Protein AF-A0A455UE54-F1 (afdb_monomer)

Structure (mmCIF, N/CA/C/O backbone):
data_AF-A0A455UE54-F1
#
_entry.id   AF-A0A455UE54-F1
#
loop_
_atom_site.group_PDB
_atom_site.id
_atom_site.type_symbol
_atom_site.label_atom_id
_atom_site.label_alt_id
_atom_site.label_comp_id
_atom_site.label_asym_id
_atom_site.label_entity_id
_atom_site.label_seq_id
_atom_site.pdbx_PDB_ins_code
_atom_site.Cartn_x
_atom_site.Cartn_y
_atom_site.Cartn_z
_atom_site.occupancy
_atom_site.B_iso_or_equiv
_atom_site.auth_seq_id
_atom_site.auth_comp_id
_atom_site.auth_asym_id
_atom_site.auth_atom_id
_atom_site.pdbx_PDB_model_num
ATOM 1 N N . MET A 1 1 ? -17.875 6.372 -2.961 1.00 77.81 1 MET A N 1
ATOM 2 C CA . MET A 1 1 ? -17.002 5.677 -1.996 1.00 77.81 1 MET A CA 1
ATOM 3 C C . MET A 1 1 ? -15.578 6.180 -2.183 1.00 77.81 1 MET A C 1
ATOM 5 O O . MET A 1 1 ? -15.142 6.264 -3.325 1.00 77.81 1 MET A O 1
ATOM 9 N N . SER A 1 2 ? -14.880 6.523 -1.099 1.00 94.06 2 SER A N 1
ATOM 10 C CA . SER A 1 2 ? -13.448 6.852 -1.122 1.00 94.06 2 SER A CA 1
ATOM 11 C C . SER A 1 2 ? -12.656 5.640 -0.616 1.00 94.06 2 SER A C 1
ATOM 13 O O . SER A 1 2 ? -12.847 5.277 0.544 1.00 94.06 2 SER A O 1
ATOM 15 N N . PRO A 1 3 ? -11.785 5.009 -1.431 1.00 95.31 3 PRO A N 1
ATOM 16 C CA . PRO A 1 3 ? -10.942 3.904 -0.972 1.00 95.31 3 PRO A CA 1
ATOM 17 C C . PRO A 1 3 ? -10.098 4.255 0.258 1.00 95.31 3 PRO A C 1
ATOM 19 O O . PRO A 1 3 ? -9.929 3.403 1.123 1.00 95.31 3 PRO A O 1
ATOM 22 N N . LEU A 1 4 ? -9.623 5.503 0.364 1.00 96.19 4 LEU A N 1
ATOM 23 C CA . LEU A 1 4 ? -8.853 5.979 1.514 1.00 96.19 4 LEU A CA 1
ATOM 24 C C . LEU A 1 4 ? -9.682 5.951 2.801 1.00 96.19 4 LEU A C 1
ATOM 26 O O . LEU A 1 4 ? -9.254 5.399 3.808 1.00 96.19 4 LEU A O 1
ATOM 30 N N . GLU A 1 5 ? -10.900 6.493 2.759 1.00 96.56 5 GLU A N 1
ATOM 31 C CA . GLU A 1 5 ? -11.794 6.486 3.923 1.00 96.56 5 GLU A CA 1
ATOM 32 C C . GLU A 1 5 ? -12.159 5.055 4.321 1.00 96.56 5 GLU A C 1
ATOM 34 O O . GLU A 1 5 ? -12.148 4.709 5.499 1.00 96.56 5 GLU A O 1
ATOM 39 N N . THR A 1 6 ? -12.425 4.187 3.342 1.00 97.81 6 THR A N 1
ATOM 40 C CA . THR A 1 6 ? -12.682 2.768 3.598 1.00 97.81 6 THR A CA 1
ATOM 41 C C . THR A 1 6 ? -11.475 2.082 4.238 1.00 97.81 6 THR A C 1
ATOM 43 O O . THR A 1 6 ? -11.650 1.340 5.203 1.00 97.81 6 THR A O 1
ATOM 46 N N . PHE A 1 7 ? -10.259 2.341 3.750 1.00 97.62 7 PHE A N 1
ATOM 47 C CA . PHE A 1 7 ? -9.028 1.830 4.349 1.00 97.62 7 PHE A CA 1
ATOM 48 C C . PHE A 1 7 ? -8.893 2.280 5.804 1.00 97.62 7 PHE A C 1
ATOM 50 O O . PHE A 1 7 ? -8.813 1.433 6.694 1.00 97.62 7 PHE A O 1
ATOM 57 N N . ARG A 1 8 ? -8.978 3.588 6.067 1.00 97.31 8 ARG A N 1
ATOM 58 C CA . ARG A 1 8 ? -8.869 4.140 7.423 1.00 97.31 8 ARG A CA 1
ATOM 59 C C . ARG A 1 8 ? -9.911 3.546 8.358 1.00 97.31 8 ARG A C 1
ATOM 61 O O . ARG A 1 8 ? -9.560 3.059 9.426 1.00 97.31 8 ARG A O 1
ATOM 68 N N . LYS A 1 9 ? -11.177 3.456 7.934 1.00 97.81 9 LYS A N 1
ATOM 69 C CA . LYS A 1 9 ? -12.241 2.831 8.741 1.00 97.81 9 LYS A CA 1
ATOM 70 C C . LYS A 1 9 ? -11.916 1.396 9.140 1.00 97.81 9 LYS A C 1
ATOM 72 O O . LYS A 1 9 ? -12.196 1.014 10.272 1.00 97.81 9 LYS A O 1
ATOM 77 N N . LEU A 1 10 ? -11.326 0.603 8.252 1.00 97.81 10 LEU A N 1
ATOM 78 C CA . LEU A 1 10 ? -10.983 -0.787 8.548 1.00 97.81 10 LEU A CA 1
ATOM 79 C C . LEU A 1 10 ? -9.726 -0.908 9.415 1.00 97.81 10 LEU A C 1
ATOM 81 O O . LEU A 1 10 ? -9.760 -1.587 10.440 1.00 97.81 10 LEU A O 1
ATOM 85 N N . TRP A 1 11 ? -8.633 -0.248 9.030 1.00 97.56 11 TRP A N 1
ATOM 86 C CA . TRP A 1 11 ? -7.343 -0.394 9.704 1.00 97.56 11 TRP A CA 1
ATOM 87 C C . TRP A 1 11 ? -7.268 0.386 11.015 1.00 97.56 11 TRP A C 1
ATOM 89 O O . TRP A 1 11 ? -6.767 -0.147 11.997 1.00 97.56 11 TRP A O 1
ATOM 99 N N . PHE A 1 12 ? -7.815 1.599 11.091 1.00 97.50 12 PHE A N 1
ATOM 100 C CA . PHE A 1 12 ? -7.725 2.400 12.315 1.00 97.50 12 PHE A CA 1
ATOM 101 C C . PHE A 1 12 ? -8.650 1.840 13.404 1.00 97.50 12 PHE A C 1
ATOM 103 O O . PHE A 1 12 ? -8.292 1.847 14.579 1.00 97.50 12 PHE A O 1
ATOM 110 N N . THR A 1 13 ? -9.793 1.247 13.025 1.00 98.00 13 THR A N 1
ATOM 111 C CA . THR A 1 13 ? -10.619 0.466 13.966 1.00 98.00 13 THR A CA 1
ATOM 112 C C . THR A 1 13 ? -9.851 -0.743 14.513 1.00 98.00 13 THR A C 1
ATOM 114 O O . THR A 1 13 ? -9.979 -1.054 15.695 1.00 98.00 13 THR A O 1
ATOM 117 N N . ALA A 1 14 ? -9.024 -1.406 13.695 1.00 96.94 14 ALA A N 1
ATOM 118 C CA . ALA A 1 14 ? -8.152 -2.479 14.173 1.00 96.94 14 ALA A CA 1
ATOM 119 C C . ALA A 1 14 ? -7.056 -1.947 15.114 1.00 96.94 14 ALA A C 1
ATOM 121 O O . ALA A 1 14 ? -6.824 -2.537 16.167 1.00 96.94 14 ALA A O 1
ATOM 122 N N . SER A 1 15 ? -6.451 -0.793 14.809 1.00 97.25 15 SER A N 1
ATOM 123 C CA . SER A 1 15 ? -5.519 -0.116 15.722 1.00 97.25 15 SER A CA 1
ATOM 124 C C . SER A 1 15 ? -6.174 0.213 17.067 1.00 97.25 15 SER A C 1
ATOM 126 O O . SER A 1 15 ? -5.557 0.009 18.112 1.00 97.25 15 SER A O 1
ATOM 128 N N . LEU A 1 16 ? -7.429 0.680 17.063 1.00 97.75 16 LEU A N 1
ATOM 129 C CA . LEU A 1 16 ? -8.203 0.938 18.281 1.00 97.75 16 LEU A CA 1
ATOM 130 C C . LEU A 1 16 ? -8.466 -0.340 19.080 1.00 97.75 16 LEU A C 1
ATOM 132 O O . LEU A 1 16 ? -8.300 -0.337 20.300 1.00 97.75 16 LEU A O 1
ATOM 136 N N . GLU A 1 17 ? -8.862 -1.425 18.415 1.00 96.75 17 GLU A N 1
ATOM 137 C CA . GLU A 1 17 ? -9.063 -2.723 19.063 1.00 96.75 17 GLU A CA 1
ATOM 138 C C . GLU A 1 17 ? -7.780 -3.173 19.769 1.00 96.75 17 GLU A C 1
ATOM 140 O O . GLU A 1 17 ? -7.803 -3.420 20.980 1.00 96.75 17 GLU A O 1
ATOM 145 N N . GLN A 1 18 ? -6.649 -3.126 19.066 1.00 95.94 18 GLN A N 1
ATOM 146 C CA . GLN A 1 18 ? -5.359 -3.536 19.602 1.00 95.94 18 GLN A CA 1
ATOM 147 C C . GLN A 1 18 ? -4.922 -2.628 20.763 1.00 95.94 18 GLN A C 1
ATOM 149 O O . GLN A 1 18 ? -4.508 -3.111 21.820 1.00 95.94 18 GLN A O 1
ATOM 154 N N . TRP A 1 19 ? -5.072 -1.309 20.614 1.00 96.25 19 TRP A N 1
ATOM 155 C CA . TRP A 1 19 ? -4.796 -0.321 21.663 1.00 96.25 19 TRP A CA 1
ATOM 156 C C . TRP A 1 19 ? -5.649 -0.542 22.923 1.00 96.25 19 TRP A C 1
ATOM 158 O O . TRP A 1 19 ? -5.166 -0.399 24.057 1.00 96.25 19 TRP A O 1
ATOM 168 N N . SER A 1 20 ? -6.924 -0.901 22.747 1.00 95.75 20 SER A N 1
ATOM 169 C CA . SER A 1 20 ? -7.877 -1.089 23.845 1.00 95.75 20 SER A CA 1
ATOM 170 C C . SER A 1 20 ? -7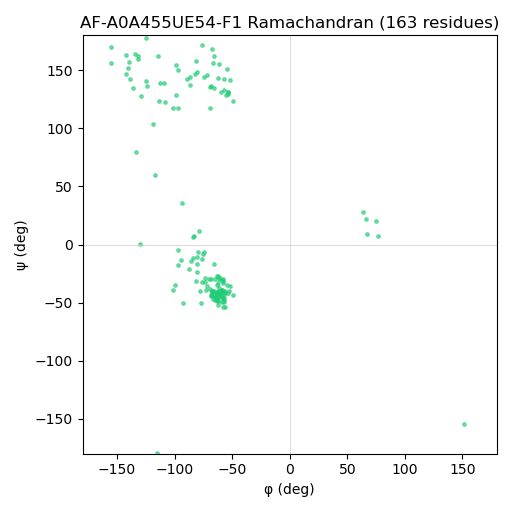.494 -2.249 24.769 1.00 95.75 20 SER A C 1
ATOM 172 O O . SER A 1 20 ? -7.733 -2.165 25.973 1.00 95.75 20 SER A O 1
ATOM 174 N N . GLN A 1 21 ? -6.824 -3.272 24.232 1.00 96.19 21 GLN A N 1
ATOM 175 C CA . GLN A 1 21 ? -6.388 -4.461 24.971 1.00 96.19 21 GLN A CA 1
ATOM 176 C C . GLN A 1 21 ? -5.059 -4.273 25.716 1.00 96.19 21 GLN A C 1
ATOM 178 O O . GLN A 1 21 ? -4.685 -5.107 26.539 1.00 96.19 21 GLN A O 1
ATOM 183 N N . MET A 1 22 ? -4.336 -3.185 25.448 1.00 96.56 22 MET A N 1
ATOM 184 C CA . MET A 1 22 ? -3.018 -2.939 26.027 1.00 96.56 22 MET A CA 1
ATOM 185 C C . MET A 1 22 ? -3.075 -2.251 27.389 1.00 96.56 22 MET A C 1
ATOM 187 O O . MET A 1 22 ? -3.870 -1.338 27.625 1.00 96.56 22 MET A O 1
ATOM 191 N N . ASN A 1 23 ? -2.149 -2.634 28.271 1.00 96.94 23 ASN A N 1
ATOM 192 C CA . ASN A 1 23 ? -1.903 -1.930 29.526 1.00 96.94 23 ASN A CA 1
ATOM 193 C C . ASN A 1 23 ? -1.116 -0.621 29.310 1.00 96.94 23 ASN A C 1
ATOM 195 O O . ASN A 1 23 ? -0.610 -0.339 28.222 1.00 96.94 23 ASN A O 1
ATOM 199 N N . GLN A 1 24 ? -0.991 0.189 30.366 1.00 94.25 24 GLN A N 1
ATOM 200 C CA . GLN A 1 24 ? -0.344 1.502 30.281 1.00 94.25 24 GLN A CA 1
ATOM 201 C C . GLN A 1 24 ? 1.110 1.426 29.798 1.00 94.25 24 GLN A C 1
ATOM 203 O O . GLN A 1 24 ? 1.515 2.259 28.996 1.00 94.25 24 GLN A O 1
ATOM 208 N N . HIS A 1 25 ? 1.882 0.430 30.241 1.00 96.31 25 HIS A N 1
ATOM 209 C CA . HIS A 1 25 ? 3.271 0.275 29.815 1.00 96.31 25 HIS A CA 1
ATOM 210 C C . HIS A 1 25 ? 3.369 -0.123 28.336 1.00 96.31 25 HIS A C 1
ATOM 212 O O . HIS A 1 25 ? 4.122 0.491 27.588 1.00 96.31 25 HIS A O 1
ATOM 218 N N . GLN A 1 26 ? 2.552 -1.073 27.878 1.00 96.12 26 GLN A N 1
ATOM 219 C CA . GLN A 1 26 ? 2.508 -1.483 26.468 1.00 96.12 26 GLN A CA 1
ATOM 220 C C . GLN A 1 26 ? 2.155 -0.315 25.544 1.00 96.12 26 GLN A C 1
ATOM 222 O O . GLN A 1 26 ? 2.788 -0.137 24.510 1.00 96.12 26 GLN A O 1
ATOM 227 N N . ARG A 1 27 ? 1.207 0.534 25.954 1.00 94.25 27 ARG A N 1
ATOM 228 C CA . ARG A 1 27 ? 0.829 1.738 25.203 1.00 94.25 27 ARG A CA 1
ATOM 229 C C . ARG A 1 27 ? 1.981 2.729 25.021 1.00 94.25 27 ARG A C 1
ATOM 231 O O . ARG A 1 27 ? 1.993 3.435 24.023 1.00 94.25 27 ARG A O 1
ATOM 238 N N . THR A 1 28 ? 2.953 2.773 25.940 1.00 95.00 28 THR A N 1
ATOM 239 C CA . THR A 1 28 ? 4.151 3.628 25.785 1.00 95.00 28 THR A CA 1
ATOM 240 C C . THR A 1 28 ? 5.180 3.090 24.792 1.00 95.00 28 THR A C 1
ATOM 242 O O . THR A 1 28 ? 6.096 3.818 24.432 1.00 95.00 28 THR A O 1
ATOM 245 N N . LEU A 1 29 ? 5.044 1.833 24.359 1.00 95.69 29 LEU A N 1
ATOM 246 C CA . LEU A 1 29 ? 5.953 1.188 23.407 1.00 95.69 29 LEU A CA 1
ATOM 247 C C . LEU A 1 29 ? 5.436 1.237 21.964 1.00 95.69 29 LEU A C 1
ATOM 249 O O . LEU A 1 29 ? 6.116 0.751 21.063 1.00 95.69 29 LEU A O 1
ATOM 253 N N . LEU A 1 30 ? 4.226 1.756 21.747 1.00 94.19 30 LEU A N 1
ATOM 254 C CA . LEU A 1 30 ? 3.620 1.807 20.425 1.00 94.19 30 LEU A CA 1
ATOM 255 C C . LEU A 1 30 ? 4.144 2.967 19.592 1.00 94.19 30 LEU A C 1
ATOM 257 O O . LEU A 1 30 ? 4.429 4.048 20.107 1.00 94.19 30 LEU A O 1
ATOM 261 N N . ASP A 1 31 ? 4.187 2.724 18.285 1.00 92.25 31 ASP A N 1
ATOM 262 C CA . ASP A 1 31 ? 4.410 3.758 17.289 1.00 92.25 31 ASP A CA 1
ATOM 263 C C . ASP A 1 31 ? 3.370 4.895 17.439 1.00 92.25 31 ASP A C 1
ATOM 265 O O . ASP A 1 31 ? 2.165 4.611 17.488 1.00 92.25 31 ASP A O 1
ATOM 269 N N . PRO A 1 32 ? 3.791 6.173 17.523 1.00 92.00 32 PRO A N 1
ATOM 270 C CA . PRO A 1 32 ? 2.875 7.303 17.673 1.00 92.00 32 PRO A CA 1
ATOM 271 C C . PRO A 1 32 ? 1.826 7.430 16.557 1.00 92.00 32 PRO A C 1
ATOM 273 O O . PRO A 1 32 ? 0.710 7.880 16.837 1.00 92.00 32 PRO A O 1
ATOM 276 N N . GLY A 1 33 ? 2.146 7.026 15.323 1.00 91.81 33 GLY A N 1
ATOM 277 C CA . GLY A 1 33 ? 1.205 6.995 14.202 1.00 91.81 33 GLY A CA 1
ATOM 278 C C . GLY A 1 33 ? 0.084 5.991 14.455 1.00 91.81 33 GLY A C 1
ATOM 279 O O . GLY A 1 33 ? -1.095 6.344 14.428 1.00 91.81 33 GLY A O 1
ATOM 280 N N . MET A 1 34 ? 0.427 4.771 14.876 1.00 93.94 34 MET A N 1
ATOM 281 C CA . MET A 1 34 ? -0.570 3.774 15.288 1.00 93.94 34 MET A CA 1
ATOM 282 C C . MET A 1 34 ? -1.470 4.281 16.430 1.00 93.94 34 MET A C 1
ATOM 284 O O . MET A 1 34 ? -2.683 4.043 16.409 1.00 93.94 34 MET A O 1
ATOM 288 N N . VAL A 1 35 ? -0.907 4.984 17.423 1.00 94.69 35 VAL A N 1
ATOM 289 C CA . VAL A 1 35 ? -1.698 5.591 18.511 1.00 94.69 35 VAL A CA 1
ATOM 290 C C . VAL A 1 35 ? -2.661 6.642 17.969 1.00 94.69 35 VAL A C 1
ATOM 292 O O . VAL A 1 35 ? -3.828 6.657 18.361 1.00 94.69 35 VAL A O 1
ATOM 295 N N . THR A 1 36 ? -2.196 7.499 17.063 1.00 94.75 36 THR A N 1
ATOM 296 C CA . THR A 1 36 ? -3.019 8.532 16.416 1.00 94.75 36 THR A CA 1
ATOM 297 C C . THR A 1 36 ? -4.195 7.899 15.678 1.00 94.75 36 THR A C 1
ATOM 299 O O . THR A 1 36 ? -5.339 8.295 15.903 1.00 94.75 36 THR A O 1
ATOM 302 N N . ASN A 1 37 ? -3.9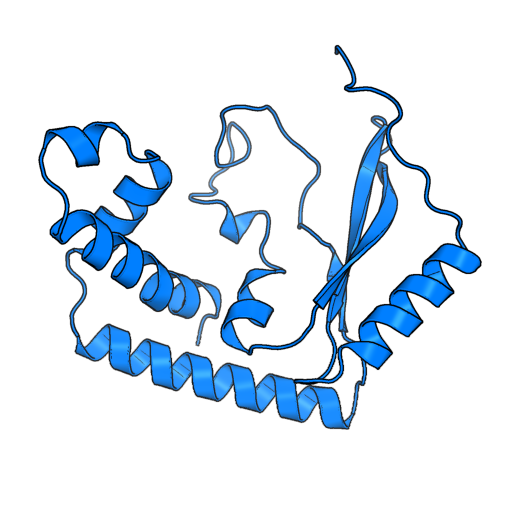42 6.826 14.931 1.00 95.75 37 ASN A N 1
ATOM 303 C CA . ASN A 1 37 ? -4.960 6.080 14.193 1.00 95.75 37 ASN A CA 1
ATOM 304 C C . ASN A 1 37 ? -6.006 5.474 15.138 1.00 95.75 37 ASN A C 1
ATOM 306 O O . ASN A 1 37 ? -7.209 5.624 14.927 1.00 95.75 37 ASN A O 1
ATOM 310 N N . ALA A 1 38 ? -5.563 4.857 16.239 1.00 96.94 38 ALA A N 1
ATOM 311 C CA . ALA A 1 38 ? -6.465 4.346 17.270 1.00 96.94 38 ALA A CA 1
ATOM 312 C C . ALA A 1 38 ? -7.354 5.455 17.863 1.00 96.94 38 ALA A C 1
ATOM 314 O O . ALA A 1 38 ? -8.561 5.262 18.003 1.00 96.94 38 ALA A O 1
ATOM 315 N N . ARG A 1 39 ? -6.777 6.623 18.181 1.00 95.94 39 ARG A N 1
ATOM 316 C CA . ARG A 1 39 ? -7.521 7.773 18.722 1.00 95.94 39 ARG A CA 1
ATOM 317 C C . ARG A 1 39 ? -8.515 8.354 17.721 1.00 95.94 39 ARG A C 1
ATOM 319 O O . ARG A 1 39 ? -9.626 8.691 18.118 1.00 95.94 39 ARG A O 1
ATOM 326 N N . GLU A 1 40 ? -8.155 8.438 16.443 1.00 96.56 40 GLU A N 1
ATOM 327 C CA . GLU A 1 40 ? -9.060 8.903 15.386 1.00 96.56 40 GLU A CA 1
ATOM 328 C C . GLU A 1 40 ? -10.287 7.990 15.237 1.00 96.56 40 GLU A C 1
ATOM 330 O O . GLU A 1 40 ? -11.390 8.470 14.961 1.00 96.56 40 GLU A O 1
ATOM 335 N N . ALA A 1 41 ? -10.113 6.688 15.478 1.00 97.62 41 ALA A N 1
ATOM 336 C CA . ALA A 1 41 ? -11.186 5.706 15.405 1.00 97.62 41 ALA A CA 1
ATOM 337 C C . ALA A 1 41 ? -12.090 5.643 16.650 1.00 97.62 41 ALA A C 1
ATOM 339 O O . ALA A 1 41 ? -13.196 5.110 16.556 1.00 97.62 41 ALA A O 1
ATOM 340 N N . GLU A 1 42 ? -11.683 6.198 17.802 1.00 97.06 42 GLU A N 1
ATOM 341 C CA . GLU A 1 42 ? -12.459 6.160 19.059 1.00 97.06 42 GLU A CA 1
ATOM 342 C C . GLU A 1 42 ? -13.938 6.581 18.937 1.00 97.06 42 GLU A C 1
ATOM 344 O O . GLU A 1 42 ? -14.789 5.907 19.524 1.00 97.06 42 GLU A O 1
ATOM 349 N N . PRO A 1 43 ? -14.306 7.658 18.210 1.00 97.62 43 PRO A N 1
ATOM 350 C CA . PRO A 1 43 ? -15.702 8.074 18.096 1.00 97.62 43 PRO A CA 1
ATOM 351 C C . PRO A 1 43 ? -16.514 7.258 17.078 1.00 97.62 43 PRO A C 1
ATOM 353 O O . PRO A 1 43 ? -17.725 7.481 16.960 1.00 97.62 43 PRO A O 1
ATOM 356 N N . TRP A 1 44 ? -15.888 6.362 16.307 1.00 97.81 44 TRP A N 1
ATOM 357 C CA . TRP A 1 44 ? -16.573 5.631 15.245 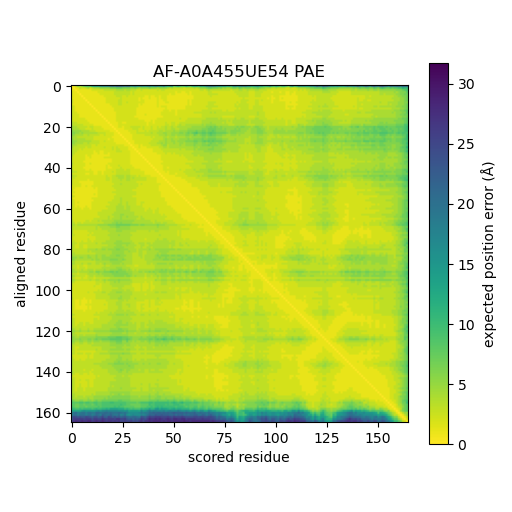1.00 97.81 44 TRP A CA 1
ATOM 358 C C . TRP A 1 44 ? -17.481 4.534 15.797 1.00 97.81 44 TRP A C 1
ATOM 360 O O . TRP A 1 44 ? -17.199 3.864 16.789 1.00 97.81 44 TRP A O 1
ATOM 370 N N . LYS A 1 45 ? -18.611 4.327 15.126 1.00 97.19 45 LYS A N 1
ATOM 371 C CA . LYS A 1 45 ? -19.623 3.341 15.525 1.00 97.19 45 LYS A CA 1
ATOM 372 C C . LYS A 1 45 ? -19.482 2.060 14.715 1.00 97.19 45 LYS A C 1
ATOM 374 O O . LYS A 1 45 ? -19.112 2.091 13.547 1.00 97.19 45 LYS A O 1
ATOM 379 N N . ALA A 1 46 ? -19.939 0.939 15.278 1.00 96.56 46 ALA A N 1
ATOM 380 C CA . ALA A 1 46 ? -19.947 -0.357 14.589 1.00 96.56 46 ALA A CA 1
ATOM 381 C C . ALA A 1 46 ? -20.609 -0.308 13.194 1.00 96.56 46 ALA A C 1
ATOM 383 O O . ALA A 1 46 ? -20.147 -0.958 12.262 1.00 96.56 46 ALA A O 1
ATOM 384 N N . VAL A 1 47 ? -21.660 0.504 13.013 1.00 97.81 47 VAL A N 1
ATOM 385 C CA . VAL A 1 47 ? -22.319 0.677 11.704 1.00 97.81 47 VAL A CA 1
ATOM 386 C C . VAL A 1 47 ? -21.387 1.250 10.630 1.00 97.81 47 VAL A C 1
ATOM 388 O O . VAL A 1 47 ? -21.555 0.947 9.453 1.00 97.81 47 VAL A O 1
ATOM 391 N N . GLU A 1 48 ? -20.400 2.063 11.005 1.00 96.94 48 GLU A N 1
ATOM 392 C CA . GLU A 1 48 ? -19.408 2.596 10.069 1.00 96.94 48 GLU A CA 1
ATOM 393 C C . GLU A 1 48 ? -18.433 1.510 9.618 1.00 96.94 48 GLU A C 1
ATOM 395 O O . GLU A 1 48 ? -18.092 1.468 8.439 1.00 96.94 48 GLU A O 1
ATOM 400 N N . LEU A 1 49 ? -18.072 0.578 10.507 1.00 96.56 49 LEU A N 1
ATOM 401 C CA . LEU A 1 49 ? -17.278 -0.596 10.143 1.00 96.56 49 LEU A CA 1
ATOM 402 C C . LEU A 1 49 ? -18.032 -1.495 9.149 1.00 96.56 49 LEU A C 1
ATOM 404 O O . LEU A 1 49 ? -17.470 -1.899 8.133 1.00 96.56 49 LEU A O 1
ATOM 408 N N . PHE A 1 50 ? -19.324 -1.750 9.385 1.00 97.81 50 PHE A N 1
ATOM 409 C CA . PHE A 1 50 ? -20.154 -2.514 8.443 1.00 97.81 50 PHE A CA 1
ATOM 410 C C . PHE A 1 50 ? -20.265 -1.834 7.073 1.00 97.81 50 PHE A C 1
ATOM 412 O O . PHE A 1 50 ? -20.200 -2.511 6.047 1.00 97.81 50 PHE A O 1
ATOM 419 N N . ARG A 1 51 ? -20.395 -0.500 7.038 1.00 97.69 51 ARG A N 1
ATOM 420 C CA . ARG A 1 51 ? -20.369 0.268 5.782 1.00 97.69 51 ARG A CA 1
ATOM 421 C C . ARG A 1 51 ? -19.020 0.140 5.080 1.00 97.69 51 ARG A C 1
ATOM 423 O O . ARG A 1 51 ? -18.999 -0.131 3.889 1.00 97.69 51 ARG A O 1
ATOM 430 N N . ALA A 1 52 ? -17.913 0.233 5.815 1.00 98.00 52 ALA A N 1
ATOM 431 C CA . ALA A 1 52 ? -16.578 0.064 5.252 1.00 98.00 52 ALA A CA 1
ATOM 432 C C . ALA A 1 52 ? -16.348 -1.349 4.678 1.00 98.00 52 ALA A C 1
ATOM 434 O O . ALA A 1 52 ? -15.688 -1.499 3.652 1.00 98.00 52 ALA A O 1
ATOM 435 N N . TRP A 1 53 ? -16.922 -2.399 5.275 1.00 97.94 53 TRP A N 1
ATOM 436 C CA . TRP A 1 53 ? -16.896 -3.741 4.676 1.00 97.94 53 TRP A CA 1
ATOM 437 C C . TRP A 1 53 ? -17.715 -3.841 3.387 1.00 97.94 53 TRP A C 1
ATOM 439 O O . TRP A 1 53 ? -17.258 -4.485 2.442 1.00 97.94 53 TRP A O 1
ATOM 449 N N . ALA A 1 54 ? -18.886 -3.202 3.326 1.00 98.12 54 ALA A N 1
ATOM 450 C CA . ALA A 1 54 ? -19.684 -3.146 2.101 1.00 98.12 54 ALA A CA 1
ATOM 451 C C . ALA A 1 54 ? -18.943 -2.386 0.987 1.00 98.12 54 ALA A C 1
ATOM 453 O O . ALA A 1 54 ? -18.815 -2.893 -0.126 1.00 98.12 54 ALA A O 1
ATOM 454 N N . ASP A 1 55 ? -18.366 -1.233 1.322 1.00 98.19 55 ASP A N 1
ATOM 455 C CA . ASP A 1 55 ? -17.523 -0.438 0.433 1.00 98.19 55 ASP A CA 1
ATOM 456 C C . ASP A 1 55 ? -16.327 -1.267 -0.080 1.00 98.19 55 ASP A C 1
ATOM 458 O O . ASP A 1 55 ? -16.079 -1.355 -1.283 1.00 98.19 55 ASP A O 1
ATOM 462 N N . ARG A 1 56 ? -15.609 -1.970 0.809 1.00 98.12 56 ARG A N 1
ATOM 463 C CA . ARG A 1 56 ? -14.511 -2.874 0.423 1.00 98.12 56 ARG A CA 1
ATOM 464 C C . ARG A 1 56 ? -14.966 -3.939 -0.579 1.00 98.12 56 ARG A C 1
ATOM 466 O O . ARG A 1 56 ? -14.232 -4.230 -1.527 1.00 98.12 56 ARG A O 1
ATOM 473 N N . ALA A 1 57 ? -16.141 -4.533 -0.373 1.00 98.00 57 ALA A N 1
ATOM 474 C CA . ALA A 1 57 ? -16.694 -5.525 -1.290 1.00 98.00 57 ALA A CA 1
ATOM 475 C C . ALA A 1 57 ? -16.999 -4.911 -2.668 1.00 98.00 57 ALA A C 1
ATOM 477 O O . ALA A 1 57 ? -16.646 -5.503 -3.687 1.00 98.00 57 ALA A O 1
ATOM 478 N N . GLU A 1 58 ? -17.559 -3.699 -2.709 1.00 97.88 58 GLU A N 1
ATOM 479 C CA . GLU A 1 58 ? -17.818 -2.968 -3.955 1.00 97.88 58 GLU A CA 1
ATOM 480 C C . GLU A 1 58 ? -16.519 -2.654 -4.719 1.00 97.88 58 GLU A C 1
ATOM 482 O O . GLU A 1 58 ? -16.437 -2.886 -5.928 1.00 97.88 58 GLU A O 1
ATOM 487 N N . LEU A 1 59 ? -15.475 -2.179 -4.029 1.00 97.50 59 LEU A N 1
ATOM 488 C CA . LEU A 1 59 ? -14.160 -1.947 -4.638 1.00 97.50 59 LEU A CA 1
ATOM 489 C C . LEU A 1 59 ? -13.555 -3.238 -5.198 1.00 97.50 59 LEU A C 1
ATOM 491 O O . LEU A 1 59 ? -13.031 -3.233 -6.311 1.00 97.50 59 LEU A O 1
ATOM 495 N N . THR A 1 60 ? -13.659 -4.337 -4.448 1.00 97.50 60 THR A N 1
ATOM 496 C CA . THR A 1 60 ? -13.176 -5.655 -4.883 1.00 97.50 60 THR A CA 1
ATOM 497 C C . THR A 1 60 ? -13.864 -6.075 -6.178 1.00 97.50 60 THR A C 1
ATOM 499 O O . THR A 1 60 ? -13.186 -6.385 -7.152 1.00 97.50 60 THR A O 1
ATOM 502 N N . GLN A 1 61 ? -15.196 -5.990 -6.235 1.00 97.50 61 GLN A N 1
ATOM 503 C CA . GLN A 1 61 ? -15.967 -6.349 -7.426 1.00 97.50 61 GLN A CA 1
ATOM 504 C C . GLN A 1 61 ? -15.585 -5.494 -8.645 1.00 97.50 61 GLN A C 1
ATOM 506 O O . GLN A 1 61 ? -15.472 -6.008 -9.758 1.00 97.50 61 GLN A O 1
ATOM 511 N N . ARG A 1 62 ? -15.374 -4.185 -8.454 1.00 96.81 62 ARG A N 1
ATOM 512 C CA . ARG A 1 62 ? -14.970 -3.277 -9.540 1.00 96.81 62 ARG A CA 1
ATOM 513 C C . ARG A 1 62 ? -13.606 -3.641 -10.115 1.00 96.81 62 ARG A C 1
ATOM 515 O O . ARG A 1 62 ? -13.447 -3.637 -11.333 1.00 96.81 62 ARG A O 1
ATOM 522 N N . LEU A 1 63 ? -12.641 -3.961 -9.258 1.00 96.50 63 LEU A N 1
ATOM 523 C CA . LEU A 1 63 ? -11.304 -4.343 -9.704 1.00 96.50 63 LEU A CA 1
ATOM 524 C C . LEU A 1 63 ? -11.285 -5.745 -10.325 1.00 96.50 63 LEU A C 1
ATOM 526 O O . LEU A 1 63 ? -10.666 -5.936 -11.366 1.00 96.50 63 LEU A O 1
ATOM 530 N N . GLU A 1 64 ? -12.037 -6.701 -9.776 1.00 96.50 64 GLU A N 1
ATOM 531 C CA . GLU A 1 64 ? -12.215 -8.022 -10.393 1.00 96.50 64 GLU A CA 1
ATOM 532 C C . GLU A 1 64 ? -12.828 -7.921 -11.798 1.00 96.50 64 GLU A C 1
ATOM 534 O O . GLU A 1 64 ? -12.398 -8.642 -12.701 1.00 96.50 64 GLU A O 1
ATOM 539 N N . HIS A 1 65 ? -13.786 -7.007 -12.000 1.00 97.06 65 HIS A N 1
ATOM 540 C CA . HIS A 1 65 ? -14.354 -6.715 -13.317 1.00 97.06 65 HIS A CA 1
ATOM 541 C C . HIS A 1 65 ? -13.327 -6.067 -14.252 1.00 97.06 65 HIS A C 1
ATOM 543 O O . HIS A 1 65 ? -13.157 -6.533 -15.376 1.00 97.06 65 HIS A O 1
ATOM 549 N N . PHE A 1 66 ? -12.590 -5.057 -13.777 1.00 97.06 66 PHE A N 1
ATOM 550 C CA . PHE A 1 66 ? -11.498 -4.440 -14.534 1.00 97.06 66 PHE A CA 1
ATOM 551 C C . PHE A 1 66 ? -10.486 -5.488 -15.023 1.00 97.06 66 PHE A C 1
ATOM 553 O O . PHE A 1 66 ? -10.069 -5.452 -16.180 1.00 97.06 66 PHE A O 1
ATOM 560 N N . ASN A 1 67 ? -10.142 -6.473 -14.186 1.00 97.06 67 ASN A N 1
ATOM 561 C CA . ASN A 1 67 ? -9.190 -7.515 -14.563 1.00 97.06 67 ASN A CA 1
ATOM 562 C C . ASN A 1 67 ? -9.712 -8.578 -15.532 1.00 97.06 67 ASN A C 1
ATOM 564 O O . ASN A 1 67 ? -8.909 -9.381 -16.009 1.00 97.06 67 ASN A O 1
ATOM 568 N N . GLN A 1 68 ? -11.008 -8.575 -15.858 1.00 96.25 68 GLN A N 1
ATOM 569 C CA . GLN A 1 68 ? -11.526 -9.386 -16.964 1.00 96.25 68 GLN A CA 1
ATOM 570 C C . GLN A 1 68 ? -11.068 -8.842 -18.322 1.00 96.25 68 GLN A C 1
ATOM 572 O O . GLN A 1 68 ? -10.892 -9.614 -19.260 1.00 96.25 68 GLN A O 1
ATOM 577 N N . GLU A 1 69 ? -10.856 -7.528 -18.423 1.00 97.50 69 GLU A N 1
ATOM 578 C CA . GLU A 1 69 ? -10.415 -6.864 -19.655 1.00 97.50 69 GLU A CA 1
ATOM 579 C C . GLU A 1 69 ? -8.917 -6.538 -19.622 1.00 97.50 69 GLU A C 1
ATOM 581 O O . GLU A 1 69 ? -8.208 -6.710 -20.616 1.00 97.50 69 GLU A O 1
ATOM 586 N N . TYR A 1 70 ? -8.411 -6.119 -18.460 1.00 98.06 70 TYR A N 1
ATOM 5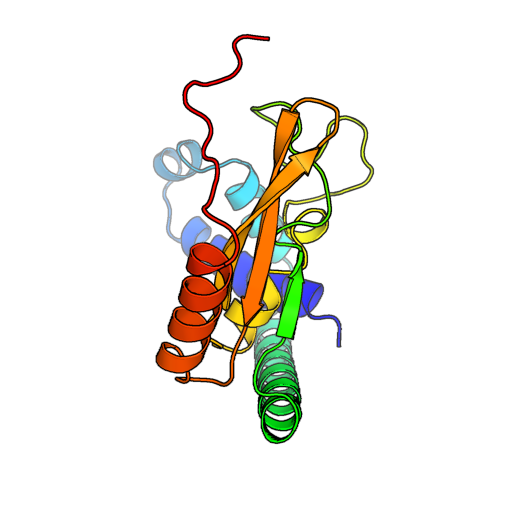87 C CA . TYR A 1 70 ? -7.031 -5.684 -18.270 1.00 98.06 70 TYR A CA 1
ATOM 588 C C . TYR A 1 70 ? -6.305 -6.570 -17.263 1.00 98.06 70 TYR A C 1
ATOM 590 O O . TYR A 1 70 ? -6.447 -6.446 -16.049 1.00 98.06 70 TYR A O 1
ATOM 598 N N . HIS A 1 71 ? -5.455 -7.456 -17.766 1.00 97.38 71 HIS A N 1
ATOM 599 C CA . HIS A 1 71 ? -4.763 -8.444 -16.937 1.00 97.38 71 HIS A CA 1
ATOM 600 C C . HIS A 1 71 ? -3.819 -7.854 -15.877 1.00 97.38 71 HIS A C 1
ATOM 602 O O . HIS A 1 71 ? -3.561 -8.505 -14.867 1.00 97.38 71 HIS A O 1
ATOM 608 N N . LEU A 1 72 ? -3.277 -6.660 -16.127 1.00 98.06 72 LEU A N 1
ATOM 609 C CA . LEU A 1 72 ? -2.350 -5.964 -15.241 1.00 98.06 72 LEU A CA 1
ATOM 610 C C . LEU A 1 72 ? -2.698 -4.474 -15.189 1.00 98.06 72 LEU A C 1
ATOM 612 O O . LEU A 1 72 ? -3.025 -3.877 -16.214 1.00 98.06 72 LEU A O 1
ATOM 616 N N . LEU A 1 73 ? -2.562 -3.879 -14.008 1.00 97.81 73 LEU A N 1
ATOM 617 C CA . LEU A 1 73 ? -2.602 -2.438 -13.781 1.00 97.81 73 LEU A CA 1
ATOM 618 C C . LEU A 1 73 ? -1.223 -1.973 -13.315 1.00 97.81 73 LEU A C 1
ATOM 620 O O . LEU A 1 73 ? -0.706 -2.472 -12.316 1.00 97.81 73 LEU A O 1
ATOM 624 N N . MET A 1 74 ? -0.641 -1.020 -14.038 1.00 98.06 74 MET A N 1
ATOM 625 C CA . MET A 1 74 ? 0.626 -0.391 -13.676 1.00 98.06 74 MET A CA 1
ATOM 626 C C . MET A 1 74 ? 0.367 0.952 -12.994 1.00 98.06 74 MET A C 1
ATOM 628 O O . MET A 1 74 ? -0.345 1.797 -13.536 1.00 98.06 74 MET A O 1
ATOM 632 N N . THR A 1 75 ? 0.971 1.163 -11.830 1.00 98.19 75 THR A N 1
ATOM 633 C CA . THR A 1 75 ? 0.948 2.434 -11.088 1.00 98.19 75 THR A CA 1
ATOM 634 C C . THR A 1 75 ? 2.367 2.794 -10.656 1.00 98.19 75 THR A C 1
ATOM 636 O O . THR A 1 75 ? 3.216 1.908 -10.597 1.00 98.19 75 THR A O 1
ATOM 639 N N . PRO A 1 76 ? 2.675 4.045 -10.282 1.00 97.94 76 PRO A N 1
ATOM 640 C CA . PRO A 1 76 ? 3.849 4.300 -9.448 1.00 97.94 76 PRO A CA 1
ATOM 641 C C . PRO A 1 76 ? 3.795 3.443 -8.171 1.00 97.94 76 PRO A C 1
ATOM 643 O O . PRO A 1 76 ? 2.703 3.108 -7.701 1.00 97.94 76 PRO A O 1
ATOM 646 N N . SER A 1 77 ? 4.947 3.079 -7.598 1.00 96.75 77 SER A N 1
ATOM 647 C CA . SER A 1 77 ? 4.965 2.417 -6.282 1.00 96.75 77 SER A CA 1
ATOM 648 C C . SER A 1 77 ? 4.499 3.375 -5.178 1.00 96.75 77 SER A C 1
ATOM 650 O O . SER A 1 77 ? 3.743 2.980 -4.298 1.00 96.75 77 SER A O 1
ATOM 652 N N . VAL A 1 78 ? 4.915 4.642 -5.258 1.00 97.00 78 VAL A N 1
ATOM 653 C CA . VAL A 1 78 ? 4.498 5.763 -4.396 1.00 97.00 78 VAL A CA 1
ATOM 654 C C . VAL A 1 78 ? 4.389 7.036 -5.245 1.00 97.00 78 VAL A C 1
ATOM 656 O O . VAL A 1 78 ? 4.893 7.062 -6.369 1.00 97.00 78 VAL A O 1
ATOM 659 N N . ALA A 1 79 ? 3.707 8.076 -4.756 1.00 96.50 79 ALA A N 1
ATOM 660 C CA . ALA A 1 79 ? 3.404 9.270 -5.555 1.00 96.50 79 ALA A CA 1
ATOM 661 C C . ALA A 1 79 ? 4.518 10.329 -5.567 1.00 96.50 79 ALA A C 1
ATOM 663 O O . ALA A 1 79 ? 4.487 11.235 -6.398 1.00 96.50 79 ALA A O 1
ATOM 664 N N . ILE A 1 80 ? 5.485 10.227 -4.656 1.00 95.88 80 ILE A N 1
ATOM 665 C CA . ILE A 1 80 ? 6.529 11.234 -4.454 1.00 95.88 80 ILE A CA 1
ATOM 666 C C . ILE A 1 80 ? 7.911 10.594 -4.320 1.00 95.88 80 ILE A C 1
ATOM 668 O O . ILE A 1 80 ? 8.045 9.396 -4.072 1.00 95.88 80 ILE A O 1
ATOM 672 N N . SER A 1 81 ? 8.944 11.420 -4.464 1.00 93.69 81 SER A N 1
ATOM 673 C CA . SER A 1 81 ? 10.324 11.034 -4.169 1.00 93.69 81 SER A CA 1
ATOM 674 C C . SER A 1 81 ? 10.529 10.776 -2.669 1.00 93.69 81 SER A C 1
ATOM 676 O O . SER A 1 81 ? 9.808 11.357 -1.855 1.00 93.69 81 SER A O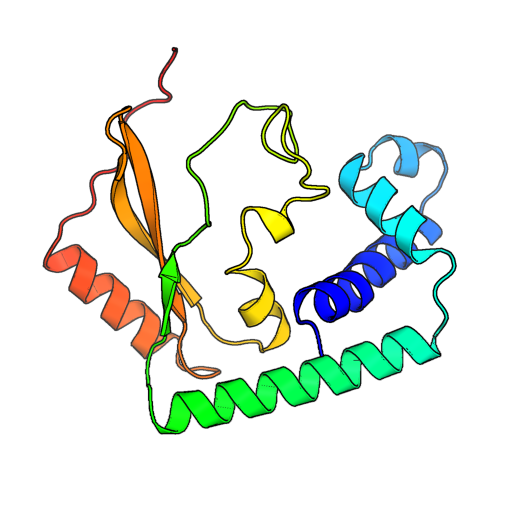 1
ATOM 678 N N . PRO A 1 82 ? 11.542 9.974 -2.289 1.00 92.62 82 PRO A N 1
ATOM 679 C CA . PRO A 1 82 ? 11.945 9.839 -0.892 1.00 92.62 82 PRO A CA 1
ATOM 680 C C . PRO A 1 82 ? 12.206 11.201 -0.231 1.00 92.62 82 PRO A C 1
ATOM 682 O O . PRO A 1 82 ? 12.762 12.102 -0.863 1.00 92.62 82 PRO A O 1
ATOM 685 N N . PHE A 1 83 ? 11.814 11.325 1.034 1.00 93.62 83 PHE A N 1
ATOM 686 C CA . PHE A 1 83 ? 11.976 12.516 1.870 1.00 93.62 83 PHE A CA 1
ATOM 687 C C . PHE A 1 83 ? 12.721 12.162 3.169 1.00 93.62 83 PHE A C 1
ATOM 689 O O . PHE A 1 83 ? 13.115 11.013 3.374 1.00 93.62 83 PHE A O 1
ATOM 696 N N . GLU A 1 84 ? 12.981 13.163 4.008 1.00 91.81 84 GLU A N 1
ATOM 697 C CA . GLU A 1 84 ? 13.794 13.036 5.222 1.00 91.81 84 GLU A CA 1
ATOM 698 C C . GLU A 1 84 ? 13.263 11.963 6.191 1.00 91.81 84 GLU A C 1
ATOM 700 O O . GLU A 1 84 ? 12.057 11.801 6.376 1.00 91.81 84 GLU A O 1
ATOM 705 N N . ILE A 1 85 ? 14.182 11.232 6.830 1.00 91.06 85 ILE A N 1
ATOM 706 C CA . ILE A 1 85 ? 13.854 10.211 7.836 1.00 91.06 85 ILE A CA 1
ATOM 707 C C . ILE A 1 85 ? 13.220 10.830 9.090 1.00 91.06 85 ILE A C 1
ATOM 709 O O . ILE A 1 85 ? 13.420 12.005 9.378 1.00 91.06 85 ILE A O 1
ATOM 713 N N . ASN A 1 86 ? 12.549 10.007 9.902 1.00 90.69 86 ASN A N 1
ATOM 714 C CA . ASN A 1 86 ? 11.846 10.416 11.131 1.00 90.69 86 ASN A CA 1
ATOM 715 C C . ASN A 1 86 ? 10.632 11.333 10.900 1.00 90.69 86 ASN A C 1
ATOM 717 O O . ASN A 1 86 ? 10.192 12.022 11.820 1.00 90.69 86 ASN A O 1
ATOM 721 N N . HIS A 1 87 ? 10.071 11.308 9.693 1.00 92.12 87 HIS A N 1
ATOM 722 C CA . HIS A 1 87 ? 8.823 11.974 9.353 1.00 92.12 87 HIS A CA 1
ATOM 723 C C . HIS A 1 87 ? 7.831 10.961 8.771 1.00 92.12 87 HIS A C 1
ATOM 725 O O . HIS A 1 87 ? 8.212 10.149 7.933 1.00 92.12 87 HIS A O 1
ATOM 731 N N . GLU A 1 88 ? 6.565 11.027 9.196 1.00 91.44 88 GLU A N 1
ATOM 732 C CA . GLU A 1 88 ? 5.492 10.188 8.631 1.00 91.44 88 GLU A CA 1
ATOM 733 C C . GLU A 1 88 ? 5.045 10.701 7.260 1.00 91.44 88 GLU A C 1
ATOM 735 O O . GLU A 1 88 ? 4.676 9.934 6.382 1.00 91.44 88 GLU A O 1
ATOM 740 N N . VAL A 1 89 ? 5.109 12.018 7.064 1.00 95.38 89 VAL A N 1
ATOM 741 C CA . VAL A 1 89 ? 4.750 12.727 5.832 1.00 95.38 89 VAL A CA 1
ATOM 742 C C . VAL A 1 89 ? 5.864 13.706 5.461 1.00 95.38 89 VAL A C 1
ATOM 744 O O . VAL A 1 89 ? 6.626 14.109 6.342 1.00 95.38 89 VAL A O 1
ATOM 747 N N . PRO A 1 90 ? 5.969 14.152 4.196 1.00 96.44 90 PRO A N 1
ATOM 748 C CA . PRO A 1 90 ? 6.989 15.119 3.805 1.00 96.44 90 PRO A CA 1
ATOM 749 C C . PRO A 1 90 ? 6.955 16.383 4.682 1.00 96.44 90 PRO A C 1
ATOM 751 O O . PRO A 1 90 ? 5.875 16.965 4.858 1.00 96.44 90 PRO A O 1
ATOM 754 N N . PRO A 1 91 ? 8.106 16.845 5.209 1.00 95.38 91 PRO A N 1
ATOM 755 C CA . PRO A 1 91 ? 8.170 18.066 6.004 1.00 95.38 91 PRO A CA 1
ATOM 756 C C . PRO A 1 91 ? 7.547 19.264 5.274 1.00 95.38 91 PRO A C 1
ATOM 758 O O . PRO A 1 91 ? 7.869 19.539 4.120 1.00 95.38 91 PRO A O 1
ATOM 761 N N . GLY A 1 92 ? 6.646 19.981 5.951 1.00 95.12 92 GLY A N 1
ATOM 762 C CA . GLY A 1 92 ? 5.966 21.156 5.394 1.00 95.12 92 GLY A CA 1
ATOM 763 C C . GLY A 1 92 ? 4.834 20.856 4.404 1.00 95.12 92 GLY A C 1
ATOM 764 O O . GLY A 1 92 ? 4.317 21.792 3.798 1.00 95.12 92 GLY A O 1
ATOM 765 N N . SER A 1 93 ? 4.447 19.590 4.227 1.00 95.88 93 SER A N 1
ATOM 766 C CA . SER A 1 93 ? 3.246 19.231 3.465 1.00 95.88 93 SER A CA 1
ATOM 767 C C . SER A 1 93 ? 1.966 19.365 4.300 1.00 95.88 93 SER A C 1
ATOM 769 O O . SER A 1 93 ? 2.002 19.292 5.526 1.00 95.88 93 SER A O 1
ATOM 771 N N . ASP A 1 94 ? 0.828 19.504 3.615 1.00 95.69 94 ASP A N 1
ATOM 772 C CA . ASP A 1 94 ? -0.513 19.446 4.223 1.00 95.69 94 ASP A CA 1
ATOM 773 C C . ASP A 1 94 ? -1.028 17.998 4.384 1.00 95.69 94 ASP A C 1
ATOM 775 O O . ASP A 1 94 ? -2.193 17.780 4.725 1.00 95.69 94 ASP A O 1
ATOM 779 N N . MET A 1 95 ? -0.181 17.001 4.094 1.00 94.88 95 MET A N 1
ATOM 780 C CA . MET A 1 95 ? -0.536 15.590 4.223 1.00 94.88 95 MET A CA 1
ATOM 781 C C . MET A 1 95 ? -0.624 15.200 5.694 1.00 94.88 95 MET A C 1
ATOM 783 O O . MET A 1 95 ? 0.140 15.691 6.524 1.00 94.88 95 MET A O 1
ATOM 787 N N . ARG A 1 96 ? -1.546 14.295 6.019 1.00 91.44 96 ARG A N 1
ATOM 788 C CA . ARG A 1 96 ? -1.772 13.886 7.416 1.00 91.44 96 ARG A CA 1
ATOM 789 C C . ARG A 1 96 ? -1.108 12.572 7.796 1.00 91.44 96 ARG A C 1
ATOM 791 O O . ARG A 1 96 ? -0.690 12.435 8.939 1.00 91.44 96 ARG A O 1
ATOM 798 N N . ASP A 1 97 ? -1.050 11.628 6.865 1.00 93.31 97 ASP A N 1
ATOM 799 C CA . ASP A 1 97 ? -0.570 10.268 7.111 1.00 93.31 97 ASP A CA 1
ATOM 800 C C . ASP A 1 97 ? -0.045 9.642 5.804 1.00 93.31 97 ASP A C 1
ATOM 802 O O . ASP A 1 97 ? -0.212 10.211 4.714 1.00 93.31 97 ASP A O 1
ATOM 806 N N . TRP A 1 98 ? 0.606 8.483 5.894 1.00 93.62 98 TRP A N 1
ATOM 807 C CA . TRP A 1 98 ? 1.367 7.894 4.798 1.00 93.62 98 TRP A CA 1
ATOM 808 C C . TRP A 1 98 ? 0.542 7.516 3.575 1.00 93.62 98 TRP A C 1
ATOM 810 O O . TRP A 1 98 ? 1.051 7.532 2.448 1.00 93.62 98 TRP A O 1
ATOM 820 N N . GLU A 1 99 ? -0.745 7.217 3.756 1.00 95.31 99 GLU A N 1
ATOM 821 C CA . GLU A 1 99 ? -1.603 6.791 2.648 1.00 95.31 99 GLU A CA 1
ATOM 822 C C . GLU A 1 99 ? -1.815 7.909 1.619 1.00 95.31 99 GLU A C 1
ATOM 824 O O . GLU A 1 99 ? -2.242 7.648 0.492 1.00 95.31 99 GLU A O 1
ATOM 829 N N . GLU A 1 100 ? -1.516 9.157 1.993 1.00 95.19 100 GLU A N 1
ATOM 830 C CA . GLU A 1 100 ? -1.636 10.327 1.127 1.00 95.19 100 GLU A CA 1
ATOM 831 C C . GLU A 1 100 ? -0.423 10.476 0.187 1.00 95.19 100 GLU A C 1
ATOM 833 O O . GLU A 1 100 ? -0.597 10.896 -0.959 1.00 95.19 100 GLU A O 1
ATOM 838 N N . TRP A 1 101 ? 0.785 10.058 0.600 1.00 95.94 101 TRP A N 1
ATOM 839 C CA . TRP A 1 101 ? 1.971 10.042 -0.275 1.00 95.94 101 TRP A CA 1
ATOM 840 C C . TRP A 1 101 ? 2.271 8.676 -0.914 1.00 95.94 101 TRP A C 1
ATOM 842 O O . TRP A 1 101 ? 2.949 8.614 -1.948 1.00 95.94 101 TRP A O 1
ATOM 852 N N . ALA A 1 102 ? 1.711 7.587 -0.381 1.00 96.12 102 ALA A N 1
ATOM 853 C CA . ALA A 1 102 ? 1.744 6.246 -0.973 1.00 96.12 102 ALA A CA 1
ATOM 854 C C . ALA A 1 102 ? 0.336 5.720 -1.334 1.00 96.12 102 ALA A C 1
ATOM 856 O O . ALA A 1 102 ? -0.074 4.649 -0.878 1.00 96.12 102 ALA A O 1
ATOM 857 N N . PRO A 1 103 ? -0.418 6.413 -2.210 1.00 96.88 103 PRO A N 1
ATOM 858 C CA . PRO A 1 103 ? -1.838 6.129 -2.425 1.00 96.88 103 PRO A CA 1
ATOM 859 C C . PRO A 1 103 ? -2.120 4.863 -3.249 1.00 96.88 103 PRO A C 1
ATOM 861 O O . PRO A 1 103 ? -3.275 4.473 -3.414 1.00 96.88 103 PRO A O 1
ATOM 864 N N . PHE A 1 104 ? -1.088 4.240 -3.822 1.00 97.06 104 PHE A N 1
ATOM 865 C CA . PHE A 1 104 ? -1.247 3.182 -4.820 1.00 97.06 104 PHE A CA 1
ATOM 866 C C . PHE A 1 104 ? -1.218 1.763 -4.243 1.00 97.06 104 PHE A C 1
ATOM 868 O O . PHE A 1 104 ? -1.573 0.824 -4.950 1.00 97.06 104 PHE A O 1
ATOM 875 N N . SER A 1 105 ? -0.805 1.566 -2.990 1.00 95.88 105 SER A N 1
ATOM 876 C CA . SER A 1 105 ? -0.625 0.227 -2.406 1.00 95.88 105 SER A CA 1
ATOM 877 C C . SER A 1 105 ? -1.875 -0.274 -1.675 1.00 95.88 105 SER A C 1
ATOM 879 O O . SER A 1 105 ? -2.374 -1.367 -1.961 1.00 95.88 105 SER A O 1
ATOM 881 N N . TYR A 1 106 ? -2.437 0.542 -0.779 1.00 96.75 106 TYR A N 1
ATOM 882 C CA . TYR A 1 106 ? -3.569 0.153 0.062 1.00 96.75 106 TYR A CA 1
ATOM 883 C C . TYR A 1 106 ? -4.838 -0.281 -0.704 1.00 96.75 106 TYR A C 1
ATOM 885 O O . TYR A 1 106 ? -5.550 -1.156 -0.190 1.00 96.75 106 TYR A O 1
ATOM 893 N N . PRO A 1 107 ? -5.152 0.224 -1.925 1.00 96.75 107 PRO A N 1
ATOM 894 C CA . PRO A 1 107 ? -6.306 -0.269 -2.676 1.00 96.75 107 PRO A CA 1
ATOM 895 C C . PRO A 1 107 ? -6.235 -1.776 -2.951 1.00 96.75 107 PRO A C 1
ATOM 897 O O . PRO A 1 107 ? -7.263 -2.451 -2.914 1.00 96.75 107 PRO A O 1
ATOM 900 N N . PHE A 1 108 ? -5.032 -2.328 -3.141 1.00 97.00 108 PHE A N 1
ATOM 901 C CA . PHE A 1 108 ? -4.838 -3.760 -3.385 1.00 97.00 108 PHE A CA 1
ATOM 902 C C . PHE A 1 108 ? -4.873 -4.594 -2.098 1.00 97.00 108 PHE A C 1
ATOM 904 O O . PHE A 1 108 ? -5.257 -5.762 -2.134 1.00 97.00 108 PHE A O 1
ATOM 911 N N . ASN A 1 109 ? -4.591 -4.000 -0.931 1.00 96.62 109 ASN A N 1
ATOM 912 C CA . ASN A 1 109 ? -4.872 -4.649 0.356 1.00 96.62 109 ASN A CA 1
ATOM 913 C C . ASN A 1 109 ? -6.384 -4.744 0.618 1.00 96.62 109 ASN A C 1
ATOM 915 O O . ASN A 1 109 ? -6.873 -5.762 1.123 1.00 96.62 109 ASN A O 1
ATOM 919 N N . LEU A 1 110 ? -7.141 -3.709 0.237 1.00 97.56 110 LEU A N 1
ATOM 920 C CA . LEU A 1 110 ? -8.602 -3.740 0.283 1.00 97.56 110 LEU A CA 1
ATOM 921 C C . LEU A 1 110 ? -9.157 -4.833 -0.640 1.00 97.56 110 LEU A C 1
ATOM 923 O O . LEU A 1 110 ? -9.920 -5.680 -0.168 1.00 97.56 110 LEU A O 1
ATOM 927 N N . SER A 1 111 ? -8.751 -4.850 -1.912 1.00 96.31 111 SER A N 1
ATOM 928 C CA . SER A 1 111 ? -9.282 -5.779 -2.921 1.00 96.31 111 SER A CA 1
ATOM 929 C C . SER A 1 111 ? -8.682 -7.188 -2.886 1.00 96.31 111 SER A C 1
ATOM 931 O O . SER A 1 111 ? -9.229 -8.101 -3.502 1.00 96.31 111 SER A O 1
ATOM 933 N N . GLN A 1 112 ? -7.601 -7.393 -2.124 1.00 96.25 112 GLN A N 1
ATOM 934 C CA . GLN A 1 112 ? -6.866 -8.662 -2.002 1.00 96.25 112 GLN A CA 1
ATOM 935 C C . GLN A 1 112 ? -6.219 -9.138 -3.311 1.00 96.25 112 GLN A C 1
ATOM 937 O O . GLN A 1 112 ? -6.044 -10.338 -3.528 1.00 96.25 112 GLN A O 1
ATOM 942 N N . GLN A 1 113 ? -5.879 -8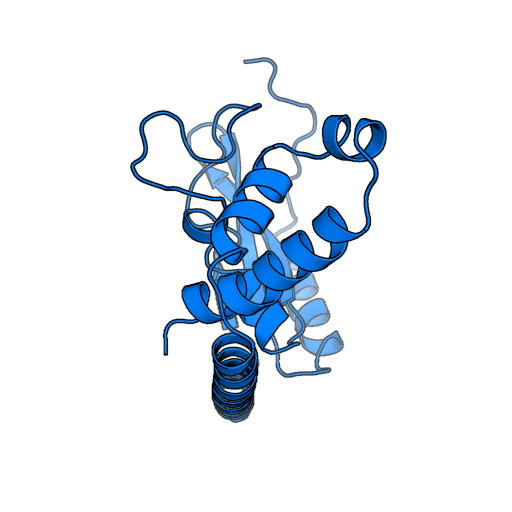.210 -4.198 1.00 97.38 113 GLN A N 1
ATOM 943 C CA . GLN A 1 113 ? -5.173 -8.530 -5.432 1.00 97.38 113 GLN A CA 1
ATOM 944 C C . GLN A 1 113 ? -3.666 -8.656 -5.201 1.00 97.38 113 GLN A C 1
ATOM 946 O O . GLN A 1 113 ? -3.114 -7.921 -4.379 1.00 97.38 113 GLN A O 1
ATOM 951 N N . PRO A 1 114 ? -2.980 -9.538 -5.948 1.00 98.25 114 PRO A N 1
ATOM 952 C CA . PRO A 1 114 ? -1.529 -9.576 -5.945 1.00 98.25 114 PRO A CA 1
ATOM 953 C C . PRO A 1 114 ? -0.975 -8.316 -6.609 1.00 98.25 114 PRO A C 1
ATOM 955 O O . PRO A 1 114 ? -1.441 -7.901 -7.674 1.00 98.25 114 PRO A O 1
ATOM 958 N N . ALA A 1 115 ? 0.053 -7.735 -5.998 1.00 98.25 115 ALA A N 1
ATOM 959 C CA . ALA A 1 115 ? 0.802 -6.626 -6.559 1.00 98.25 115 ALA A CA 1
ATOM 960 C C . ALA A 1 115 ? 2.294 -6.763 -6.233 1.00 98.25 115 ALA A C 1
ATOM 962 O O . ALA A 1 115 ? 2.657 -7.269 -5.171 1.00 98.25 115 ALA A O 1
ATOM 963 N N . ALA A 1 116 ? 3.159 -6.320 -7.143 1.00 98.31 116 ALA A N 1
ATOM 964 C CA . ALA A 1 116 ? 4.607 -6.352 -6.967 1.00 98.31 116 ALA A CA 1
ATOM 965 C C . ALA A 1 116 ? 5.245 -5.033 -7.413 1.00 98.31 116 ALA A C 1
ATOM 967 O O . ALA A 1 116 ? 4.930 -4.519 -8.487 1.00 98.31 116 ALA A O 1
ATOM 968 N N . SER A 1 117 ? 6.160 -4.508 -6.596 1.00 97.62 117 SER A N 1
ATOM 969 C CA . SER A 1 117 ? 6.964 -3.325 -6.920 1.00 97.62 117 SER A CA 1
ATOM 970 C C . SER A 1 117 ? 8.226 -3.710 -7.685 1.00 97.62 117 SER A C 1
ATOM 972 O O . SER A 1 117 ? 8.911 -4.670 -7.336 1.00 97.62 117 SER A O 1
ATOM 974 N N . VAL A 1 118 ? 8.545 -2.933 -8.715 1.00 97.19 118 VAL A N 1
ATOM 975 C CA . VAL A 1 118 ? 9.665 -3.148 -9.629 1.00 97.19 118 VAL A CA 1
ATOM 976 C C . VAL A 1 118 ? 10.474 -1.853 -9.733 1.00 97.19 118 VAL A C 1
ATOM 978 O O . VAL A 1 118 ? 9.893 -0.796 -10.002 1.00 97.19 118 VAL A O 1
ATOM 981 N N . PRO A 1 119 ? 11.805 -1.891 -9.531 1.00 96.62 119 PRO A N 1
ATOM 982 C CA . PRO A 1 119 ? 12.648 -0.718 -9.731 1.00 96.62 119 PRO A CA 1
ATOM 983 C C . PRO A 1 119 ? 12.654 -0.321 -11.211 1.00 96.62 119 PRO A C 1
ATOM 985 O O . PRO A 1 119 ? 12.812 -1.168 -12.090 1.00 96.62 119 PRO A O 1
ATOM 988 N N . CYS A 1 120 ? 12.511 0.971 -11.494 1.00 96.00 120 CYS A N 1
ATOM 989 C CA . CYS A 1 120 ? 12.449 1.473 -12.868 1.00 96.00 120 CYS A CA 1
ATOM 990 C C . CYS A 1 120 ? 13.389 2.638 -13.163 1.00 96.00 120 CYS A C 1
ATOM 992 O O . CYS A 1 120 ? 13.436 3.110 -14.295 1.00 96.00 120 CYS A O 1
ATOM 994 N N . GLY A 1 121 ? 14.172 3.076 -12.181 1.00 94.06 121 GLY A N 1
ATOM 995 C CA . GLY A 1 121 ? 15.183 4.093 -12.403 1.00 94.06 121 GLY A CA 1
ATOM 996 C C . GLY A 1 121 ? 15.457 4.909 -11.159 1.00 94.06 121 GLY A C 1
ATOM 997 O O . GLY A 1 121 ? 15.302 4.437 -10.033 1.00 94.06 121 GLY A O 1
ATOM 998 N N . PHE A 1 122 ? 15.924 6.128 -11.396 1.00 94.12 122 PHE A N 1
ATOM 999 C CA . PHE A 1 122 ? 16.311 7.066 -10.360 1.00 94.12 122 PHE A CA 1
ATOM 1000 C C . PHE A 1 122 ? 15.868 8.474 -10.740 1.00 94.12 122 PHE A C 1
ATOM 1002 O O . PHE A 1 122 ? 15.783 8.801 -11.924 1.00 94.12 122 PHE A O 1
ATOM 1009 N N . THR A 1 123 ? 15.608 9.300 -9.735 1.00 93.00 123 THR A N 1
ATOM 1010 C CA . THR A 1 123 ? 15.407 10.739 -9.912 1.00 93.00 123 THR A CA 1
ATOM 1011 C C . THR A 1 123 ? 16.715 11.415 -10.337 1.00 93.00 123 THR A C 1
ATOM 1013 O O . THR A 1 123 ? 17.795 10.829 -10.224 1.00 93.00 123 THR A O 1
ATOM 1016 N N . GLU A 1 124 ?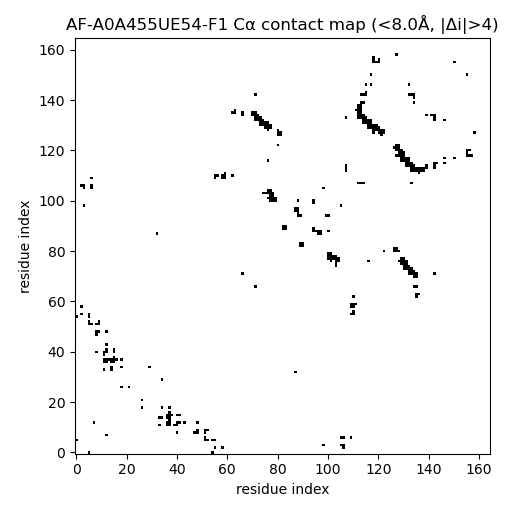 16.641 12.677 -10.767 1.00 91.75 124 GLU A N 1
ATOM 1017 C CA . GLU A 1 124 ? 17.828 13.494 -11.081 1.00 91.75 124 GLU A CA 1
ATOM 1018 C C . GLU A 1 124 ? 18.784 13.626 -9.881 1.00 91.75 124 GLU A C 1
ATOM 1020 O O . GLU A 1 124 ? 19.999 13.664 -10.054 1.00 91.75 124 GLU A O 1
ATOM 1025 N N . ASN A 1 125 ? 18.244 13.583 -8.658 1.00 88.88 125 ASN A N 1
ATOM 1026 C CA . ASN A 1 125 ? 19.009 13.603 -7.406 1.00 88.88 125 ASN A CA 1
ATOM 1027 C C . ASN A 1 125 ? 19.535 12.214 -6.993 1.00 88.88 125 ASN A C 1
ATOM 1029 O O . ASN A 1 125 ? 20.040 12.041 -5.885 1.00 88.88 125 ASN A O 1
ATOM 1033 N N . GLY A 1 126 ? 19.395 11.201 -7.852 1.00 89.94 126 GLY A N 1
ATOM 1034 C CA . GLY A 1 126 ? 19.910 9.857 -7.608 1.00 89.94 126 GLY A CA 1
ATOM 1035 C C . GLY A 1 126 ? 19.105 9.032 -6.600 1.00 89.94 126 GLY A C 1
ATOM 1036 O O . GLY A 1 126 ? 19.643 8.057 -6.074 1.00 89.94 126 GLY A O 1
ATOM 1037 N N . LEU A 1 127 ? 17.837 9.373 -6.342 1.00 91.50 127 LEU A N 1
ATOM 1038 C CA . LEU A 1 127 ? 16.955 8.602 -5.454 1.00 91.50 127 LEU A CA 1
ATOM 1039 C C . LEU A 1 127 ? 16.199 7.509 -6.229 1.00 91.50 127 LEU A C 1
ATOM 1041 O O . LEU A 1 127 ? 15.802 7.771 -7.363 1.00 91.50 127 LEU A O 1
ATOM 1045 N N . PRO A 1 128 ? 15.981 6.302 -5.671 1.00 93.12 128 PRO A N 1
ATOM 1046 C CA . PRO A 1 128 ? 15.307 5.210 -6.380 1.00 93.12 128 PRO A CA 1
ATOM 1047 C C . PRO A 1 128 ? 13.862 5.537 -6.771 1.00 93.12 128 PRO A C 1
ATOM 1049 O O . PRO A 1 128 ? 13.124 6.141 -5.996 1.00 93.12 128 PRO A O 1
ATOM 1052 N N . VAL A 1 129 ? 13.448 5.067 -7.947 1.00 95.50 129 VAL A N 1
ATOM 1053 C CA . VAL A 1 129 ? 12.070 5.143 -8.451 1.00 95.50 129 VAL A CA 1
ATOM 1054 C C . VAL A 1 129 ? 11.596 3.738 -8.819 1.00 95.50 129 VAL A C 1
ATOM 1056 O O . VAL A 1 129 ? 12.357 2.936 -9.370 1.00 95.50 129 VAL A O 1
ATOM 1059 N N . GLY A 1 130 ? 10.335 3.439 -8.513 1.00 96.69 130 GLY A N 1
ATOM 1060 C CA . GLY A 1 130 ? 9.695 2.168 -8.834 1.00 96.69 130 GLY A CA 1
ATOM 1061 C C . GLY A 1 130 ? 8.253 2.336 -9.302 1.00 96.69 130 GLY A C 1
ATOM 1062 O O . GLY A 1 130 ? 7.588 3.331 -8.997 1.00 96.69 130 GLY A O 1
ATOM 1063 N N . PHE A 1 131 ? 7.772 1.336 -10.035 1.00 98.00 131 PHE A N 1
ATOM 1064 C CA . PHE A 1 131 ? 6.354 1.147 -10.326 1.00 98.00 131 PHE A CA 1
ATOM 1065 C C . PHE A 1 131 ? 5.856 -0.140 -9.677 1.00 98.00 131 PHE A C 1
ATOM 1067 O O . PHE A 1 131 ? 6.633 -1.032 -9.348 1.00 98.00 131 PHE A O 1
ATOM 1074 N N . GLN A 1 132 ? 4.547 -0.262 -9.537 1.00 98.19 132 GLN A N 1
ATOM 1075 C CA . GLN A 1 132 ? 3.865 -1.459 -9.086 1.00 98.19 132 GLN A CA 1
ATOM 1076 C C . GLN A 1 132 ? 3.046 -2.047 -10.237 1.00 98.19 132 GLN A C 1
ATOM 1078 O O . GLN A 1 132 ? 2.399 -1.311 -10.982 1.00 98.19 132 GLN A O 1
ATOM 1083 N N . LEU A 1 133 ? 3.063 -3.373 -10.374 1.00 98.56 133 LEU A N 1
ATOM 1084 C CA . LEU A 1 133 ? 2.118 -4.118 -11.205 1.00 98.56 133 LEU A CA 1
ATOM 1085 C C . LEU A 1 133 ? 1.156 -4.869 -10.302 1.00 98.56 133 LEU A C 1
ATOM 1087 O O . LEU A 1 133 ? 1.600 -5.683 -9.497 1.00 98.56 133 LEU A O 1
ATOM 1091 N N . ALA A 1 134 ? -0.140 -4.623 -10.464 1.00 98.31 134 ALA A N 1
ATOM 1092 C CA . ALA A 1 134 ? -1.204 -5.372 -9.810 1.00 98.31 134 ALA A CA 1
ATOM 1093 C C . ALA A 1 134 ? -1.953 -6.242 -10.826 1.00 98.31 134 ALA A C 1
ATOM 1095 O O . ALA A 1 134 ? -2.220 -5.800 -11.944 1.00 98.31 134 ALA A O 1
ATOM 1096 N N . GLY A 1 135 ? -2.283 -7.475 -10.447 1.00 98.31 135 GLY A N 1
ATOM 1097 C CA . GLY A 1 135 ? -3.002 -8.437 -11.285 1.00 98.31 135 GLY A CA 1
ATOM 1098 C C . GLY A 1 135 ? -4.380 -8.790 -10.738 1.00 98.31 135 GLY A C 1
ATOM 1099 O O . GLY A 1 135 ? -4.802 -8.301 -9.692 1.00 98.31 135 GLY A O 1
ATOM 1100 N N . GLY A 1 136 ? -5.093 -9.670 -11.440 1.00 97.75 136 GLY A N 1
ATOM 1101 C CA . GLY A 1 136 ? -6.332 -10.252 -10.926 1.00 97.75 136 GLY A CA 1
ATOM 1102 C C . GLY A 1 136 ? -6.093 -11.060 -9.646 1.00 97.75 136 GLY A C 1
ATOM 1103 O O . GLY A 1 136 ? -4.993 -11.553 -9.398 1.00 97.75 136 GLY A O 1
ATOM 1104 N N . LYS A 1 137 ? -7.128 -11.208 -8.817 1.00 95.94 137 LYS A N 1
ATOM 1105 C CA . LYS A 1 137 ? -7.056 -12.003 -7.585 1.00 95.94 137 LYS A CA 1
ATOM 1106 C C . LYS A 1 137 ? -6.551 -13.424 -7.888 1.00 95.94 137 LYS A C 1
ATOM 1108 O O . LYS A 1 137 ? -7.060 -14.068 -8.802 1.00 95.94 137 LYS A O 1
ATOM 1113 N N . TYR A 1 138 ? -5.561 -13.887 -7.120 1.00 96.31 138 TYR A N 1
ATOM 1114 C CA . TYR A 1 138 ? -4.855 -15.172 -7.296 1.00 96.31 138 TYR A CA 1
ATOM 1115 C C . TYR A 1 138 ? -3.984 -15.308 -8.561 1.00 96.31 138 TYR A C 1
ATOM 1117 O O . TYR A 1 138 ? -3.496 -16.399 -8.857 1.00 96.31 138 TYR A O 1
ATOM 1125 N N . ASP A 1 139 ? -3.771 -14.229 -9.320 1.00 97.31 139 ASP A N 1
ATOM 1126 C CA . ASP A 1 139 ? -2.956 -14.229 -10.542 1.00 97.31 139 ASP A CA 1
ATOM 1127 C C . ASP A 1 139 ? -1.490 -13.821 -10.286 1.00 97.31 139 ASP A C 1
ATOM 1129 O O . ASP A 1 139 ? -0.837 -13.151 -11.092 1.00 97.31 139 ASP A O 1
ATOM 1133 N N . ASP A 1 140 ? -0.952 -14.230 -9.135 1.00 98.44 140 ASP A N 1
ATOM 1134 C CA . ASP A 1 140 ? 0.411 -13.945 -8.677 1.00 98.44 140 ASP A CA 1
ATOM 1135 C C . ASP A 1 140 ? 1.457 -14.334 -9.730 1.00 98.44 140 ASP A C 1
ATOM 1137 O O . ASP A 1 140 ? 2.419 -13.610 -9.984 1.00 98.44 140 ASP A O 1
ATOM 1141 N N . VAL A 1 141 ? 1.241 -15.470 -10.400 1.00 98.62 141 VAL A N 1
ATOM 1142 C CA . VAL A 1 141 ? 2.153 -15.993 -11.423 1.00 98.62 141 VAL A CA 1
ATOM 1143 C C . VAL A 1 141 ? 2.281 -15.031 -12.602 1.00 98.62 141 VAL A C 1
ATOM 1145 O O . VAL A 1 141 ? 3.390 -14.842 -13.109 1.00 98.62 141 VAL A O 1
ATOM 1148 N N . ARG A 1 142 ? 1.184 -14.415 -13.063 1.00 98.44 142 ARG A N 1
ATOM 1149 C CA . ARG A 1 142 ? 1.241 -13.443 -14.161 1.00 98.44 142 ARG A CA 1
ATOM 1150 C C . ARG A 1 142 ? 1.956 -12.171 -13.729 1.00 98.44 142 ARG A C 1
ATOM 1152 O O . ARG A 1 142 ? 2.803 -11.695 -14.483 1.00 98.44 142 ARG A O 1
ATOM 1159 N N . VAL A 1 143 ? 1.658 -11.666 -12.529 1.00 98.69 143 VAL A N 1
ATOM 1160 C CA . VAL A 1 143 ? 2.334 -10.489 -11.959 1.00 98.69 143 VAL A CA 1
ATOM 1161 C C . VAL A 1 143 ? 3.843 -10.727 -11.904 1.00 98.69 143 VAL A C 1
ATOM 1163 O O . VAL A 1 143 ? 4.606 -9.975 -12.506 1.00 98.69 143 VAL A O 1
ATOM 1166 N N . LEU A 1 144 ? 4.280 -11.830 -11.291 1.00 98.75 144 LEU A N 1
ATOM 1167 C CA . LEU A 1 144 ? 5.699 -12.163 -11.154 1.00 98.75 144 LEU A CA 1
ATOM 1168 C C . LEU A 1 144 ? 6.396 -12.364 -12.507 1.00 98.75 144 LEU A C 1
ATOM 1170 O O . LEU A 1 144 ? 7.515 -11.887 -12.693 1.00 98.75 144 LEU A O 1
ATOM 1174 N N . ARG A 1 145 ? 5.743 -13.021 -13.476 1.00 98.69 145 ARG A N 1
ATOM 1175 C CA . ARG A 1 145 ? 6.287 -13.179 -14.838 1.00 98.69 145 ARG A CA 1
ATOM 1176 C C . ARG A 1 145 ? 6.462 -11.842 -15.547 1.00 98.69 145 ARG A C 1
ATOM 1178 O O . ARG A 1 145 ? 7.479 -11.650 -16.205 1.00 98.69 145 ARG A O 1
ATOM 1185 N N . ALA A 1 146 ? 5.502 -10.929 -15.412 1.00 98.62 146 ALA A N 1
ATOM 1186 C CA . ALA A 1 146 ? 5.591 -9.603 -16.011 1.00 98.62 146 ALA A CA 1
ATOM 1187 C C . ALA A 1 146 ? 6.712 -8.769 -15.374 1.00 98.62 146 ALA A C 1
ATOM 1189 O O . ALA A 1 146 ? 7.517 -8.182 -16.096 1.00 98.62 146 ALA A O 1
ATOM 1190 N N . CYS A 1 147 ? 6.825 -8.784 -14.041 1.00 98.50 147 CYS A N 1
ATOM 1191 C CA . CYS A 1 147 ? 7.933 -8.148 -13.326 1.00 98.50 147 CYS A CA 1
ATOM 1192 C C . CYS A 1 147 ? 9.290 -8.707 -13.774 1.00 98.50 147 CYS A C 1
ATOM 1194 O O . CYS A 1 147 ? 10.209 -7.942 -14.059 1.00 98.50 147 CYS A O 1
ATOM 1196 N N . HIS A 1 148 ? 9.412 -10.034 -13.870 1.00 98.38 148 HIS A N 1
ATOM 1197 C CA . HIS A 1 148 ? 10.639 -10.684 -14.324 1.00 98.38 148 HIS A CA 1
ATOM 1198 C C . HIS A 1 148 ? 10.984 -10.309 -15.769 1.00 98.38 148 HIS A C 1
ATOM 1200 O O . HIS A 1 148 ? 12.106 -9.891 -16.027 1.00 98.38 148 HIS A O 1
ATOM 1206 N N . ALA A 1 149 ? 10.018 -10.367 -16.691 1.00 98.38 149 ALA A N 1
ATOM 1207 C CA . ALA A 1 149 ? 10.232 -9.984 -18.085 1.00 98.38 149 ALA A CA 1
ATOM 1208 C C . ALA A 1 149 ? 10.687 -8.522 -18.226 1.00 98.38 149 ALA A C 1
ATOM 1210 O O . ALA A 1 149 ? 11.575 -8.229 -19.027 1.00 98.38 149 ALA A O 1
ATOM 1211 N N . TYR A 1 150 ? 10.124 -7.609 -17.425 1.00 98.06 150 TYR A N 1
ATOM 1212 C CA . TYR A 1 150 ? 10.590 -6.225 -17.385 1.00 98.06 150 TYR A CA 1
ATOM 1213 C C . TYR A 1 150 ? 12.049 -6.134 -16.927 1.00 98.06 150 TYR A C 1
ATOM 1215 O O . TYR A 1 150 ? 12.835 -5.461 -17.587 1.00 98.06 150 TYR A O 1
ATOM 1223 N N . MET A 1 151 ? 12.411 -6.812 -15.833 1.00 97.50 151 MET A N 1
ATOM 1224 C CA . MET A 1 151 ? 13.770 -6.776 -15.277 1.00 97.50 151 MET A CA 1
ATOM 1225 C C . MET A 1 151 ? 14.809 -7.468 -16.170 1.00 97.50 151 MET A C 1
ATOM 1227 O O . MET A 1 151 ? 15.958 -7.046 -16.175 1.00 97.50 151 MET A O 1
ATOM 1231 N N . GLU A 1 152 ? 14.431 -8.478 -16.954 1.00 98.12 152 GLU A N 1
ATOM 1232 C CA . GLU A 1 152 ? 15.315 -9.072 -17.971 1.00 98.12 152 GLU A CA 1
ATOM 1233 C C . GLU A 1 152 ? 15.595 -8.087 -19.114 1.00 98.12 152 GLU A C 1
ATOM 1235 O O . GLU A 1 152 ? 16.732 -7.948 -19.562 1.00 98.12 152 GLU A O 1
ATOM 1240 N N . ALA A 1 153 ? 14.568 -7.363 -19.571 1.00 98.00 153 ALA A N 1
ATOM 1241 C CA . ALA A 1 153 ? 14.720 -6.338 -20.603 1.00 98.00 153 ALA A CA 1
ATOM 1242 C C . ALA A 1 153 ? 15.414 -5.064 -20.083 1.00 98.00 153 ALA A C 1
ATOM 1244 O O . ALA A 1 153 ? 16.080 -4.365 -20.846 1.00 98.00 153 ALA A O 1
ATOM 1245 N N . HIS A 1 154 ? 15.265 -4.770 -18.789 1.00 96.69 154 HIS A N 1
ATOM 1246 C CA . HIS A 1 154 ? 15.801 -3.593 -18.110 1.00 96.69 154 HIS A CA 1
ATOM 1247 C C . HIS A 1 154 ? 16.459 -4.015 -16.788 1.00 96.69 154 HIS A C 1
ATOM 1249 O O . HIS A 1 154 ? 15.844 -3.866 -15.726 1.00 96.69 154 HIS A O 1
ATOM 1255 N N . PRO A 1 155 ? 17.699 -4.542 -16.833 1.00 95.19 155 PRO A N 1
ATOM 1256 C CA . PRO A 1 155 ? 18.400 -5.015 -15.646 1.00 95.19 155 PRO A CA 1
ATOM 1257 C C . PRO A 1 155 ? 18.365 -3.985 -14.509 1.00 95.19 155 PRO A C 1
ATOM 1259 O O . PRO A 1 155 ? 18.771 -2.833 -14.708 1.00 95.19 155 PRO A O 1
ATOM 1262 N N . PRO A 1 156 ? 17.864 -4.359 -13.319 1.00 92.06 156 PRO A N 1
ATOM 1263 C CA . PRO A 1 156 ? 17.638 -3.406 -12.249 1.00 92.06 156 PRO A CA 1
ATOM 1264 C C . PRO A 1 156 ? 18.966 -2.889 -11.696 1.00 92.06 156 PRO A C 1
ATOM 1266 O O . PRO A 1 156 ? 19.891 -3.653 -11.414 1.00 92.06 156 PRO A O 1
ATOM 1269 N N . ARG A 1 157 ? 19.043 -1.575 -11.478 1.00 90.88 157 ARG A N 1
ATOM 1270 C CA . ARG A 1 157 ? 20.137 -0.953 -10.728 1.00 90.88 157 ARG A CA 1
ATOM 1271 C C . ARG A 1 157 ? 19.686 -0.733 -9.290 1.00 90.88 157 ARG A C 1
ATOM 1273 O O . ARG A 1 157 ? 18.766 0.042 -9.045 1.00 90.88 157 ARG A O 1
ATOM 1280 N N . PHE A 1 158 ? 20.363 -1.378 -8.349 1.00 87.94 158 PHE A N 1
ATOM 1281 C CA . PHE A 1 158 ? 20.114 -1.202 -6.920 1.00 87.94 158 PHE A CA 1
ATOM 1282 C C . PHE A 1 158 ? 21.102 -0.203 -6.300 1.00 87.94 158 PHE A C 1
ATOM 1284 O O . PHE A 1 158 ? 22.239 -0.101 -6.774 1.00 87.94 158 PHE A O 1
ATOM 1291 N N . PRO A 1 159 ? 20.704 0.535 -5.247 1.00 83.00 159 PRO A N 1
ATOM 1292 C CA . PRO A 1 159 ? 21.643 1.314 -4.448 1.00 83.00 159 PRO A CA 1
ATOM 1293 C C . PRO A 1 159 ? 22.698 0.388 -3.832 1.00 83.00 159 PRO A C 1
ATOM 1295 O O . PRO A 1 159 ? 22.354 -0.636 -3.246 1.00 83.00 159 PRO A O 1
ATOM 1298 N N . SER A 1 160 ? 23.977 0.738 -3.958 1.00 81.31 160 SER A N 1
ATOM 1299 C CA . SER A 1 160 ? 25.087 -0.043 -3.391 1.00 81.31 160 SER A CA 1
ATOM 1300 C C . SER A 1 160 ? 25.424 0.341 -1.947 1.00 81.31 160 SER A C 1
ATOM 1302 O O . SER A 1 160 ? 26.027 -0.455 -1.232 1.00 81.31 160 SER A O 1
ATOM 1304 N N . ALA A 1 161 ? 25.042 1.546 -1.518 1.00 75.62 161 ALA A N 1
ATOM 1305 C CA . ALA A 1 161 ? 25.214 2.058 -0.163 1.00 75.62 161 ALA A CA 1
ATOM 1306 C C . ALA A 1 161 ? 24.158 3.144 0.134 1.00 75.62 161 ALA A C 1
ATOM 1308 O O . ALA A 1 161 ? 23.667 3.775 -0.809 1.00 75.62 161 ALA A O 1
ATOM 1309 N N . PRO A 1 162 ? 23.820 3.394 1.414 1.00 67.44 162 PRO A N 1
ATOM 1310 C CA . PRO A 1 162 ? 23.075 4.586 1.807 1.00 67.44 162 PRO A CA 1
ATOM 1311 C C . PRO A 1 162 ? 23.843 5.834 1.362 1.00 67.44 162 PRO A C 1
ATOM 1313 O O . PRO A 1 162 ? 25.055 5.918 1.574 1.00 67.44 162 PRO A O 1
ATOM 1316 N N . ASN A 1 163 ? 23.164 6.795 0.739 1.00 62.69 163 ASN A N 1
ATOM 1317 C CA . ASN A 1 163 ? 23.789 8.080 0.451 1.00 62.69 163 ASN A CA 1
ATOM 1318 C C . ASN A 1 163 ? 23.994 8.801 1.791 1.00 62.69 163 ASN A C 1
ATOM 1320 O O . ASN A 1 163 ? 23.023 9.045 2.496 1.00 62.69 163 ASN A O 1
ATOM 1324 N N . ALA A 1 164 ? 25.245 9.076 2.165 1.00 56.09 164 ALA A N 1
ATOM 1325 C CA . ALA A 1 164 ? 25.595 9.708 3.443 1.00 56.09 164 ALA A CA 1
ATOM 1326 C C . ALA A 1 164 ? 25.366 11.234 3.450 1.00 56.09 164 ALA A C 1
ATOM 1328 O O . ALA A 1 164 ? 25.888 11.917 4.331 1.00 56.09 164 ALA A O 1
ATOM 1329 N N . ALA A 1 165 ? 24.673 11.745 2.428 1.00 52.88 165 ALA A N 1
ATOM 1330 C CA . ALA A 1 165 ? 24.366 13.155 2.241 1.00 52.88 165 ALA A CA 1
ATOM 1331 C C . ALA A 1 165 ? 23.228 13.600 3.161 1.00 52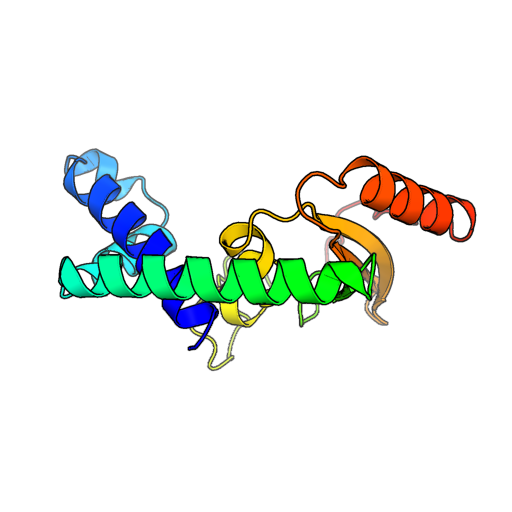.88 165 ALA A C 1
ATOM 1333 O O . ALA A 1 165 ? 22.220 12.861 3.235 1.00 52.88 165 ALA A O 1
#

Organism: NCBI:txid115553

pLDDT: mean 94.87, std 6.54, range [52.88, 98.75]

InterPro domains:
  IPR000120 Amidase [PTHR11895] (21-151)
  IPR023631 Amidase signature domain [PF01425] (49-144)
  IPR036928 Amidase signature (AS) superfamily [G3DSA:3.90.1300.10] (2-164)
  IPR036928 Amidase signature (AS) superfamily [SSF75304] (11-158)

Radius of gyration: 18.54 Å; Cα contacts (8 Å, |Δi|>4): 201; chains: 1; bounding box: 48×37×51 Å

Mean predicted aligned error: 3.72 Å

Sequence (165 aa):
MSPLETFRKLWFTASLEQWSQMNQHQRTLLDPGMVTNAREAEPWKAVELFRAWADRAELTQRLEHFNQEYHLLMTPSVAISPFEINHEVPPGSDMRDWEEWAPFSYPFNLSQQPAASVPCGFTENGLPVGFQLAGGKYDDVRVLRACHAYMEAHPPRFPSAPNAA

Foldseek 3Di:
DDLVLLLLQQVLCVLLVVCVPDDPVVNVVDDVVSVVSNVVCVVPDPVSNVVSLVVLVVLLVVVLVVQVPPFKDKFWQWQDFDADPPDQDHPPDPDDGVCVGRVPPSSCVSNVWDKDKAWDAADPVRTTTIMMMTGHHPVNVVRVVVSVVVCVVPPHDDDPDPDPD

Secondary structure (DSSP, 8-state):
--HHHHHHHHHHHHHHHHHHT--HHHHTTS-HHHHHHHHHHTT--HHHHHHHHHHHHHHHHHHHHHHHH-SEEEEESSSS----TT-SS-TT-S--SGGGTSTTTHHHHHHT--EEEEEEEE-TTS-EEEEEEEESTT-HHHHHHHHHHHHHHSPPPPPSS----

Nearest PDB structures (foldseek):
  2dc0-assembly1_B  TM=8.487E-01  e=5.217E-05  Thermus thermophilus
  6dii-assembly6_K  TM=8.031E-01  e=4.090E-05  Arabidopsis thaliana
  3a1i-assembly1_A-2  TM=7.728E-01  e=2.839E-05  Rhodococcus sp. N-771
  6dhv-assembly1_A  TM=7.288E-01  e=2.672E-05  Arabidopsis thaliana
  8eww-assembly2_B  TM=7.269E-01  e=6.655E-05  Arabidopsis thaliana

Solvent-acce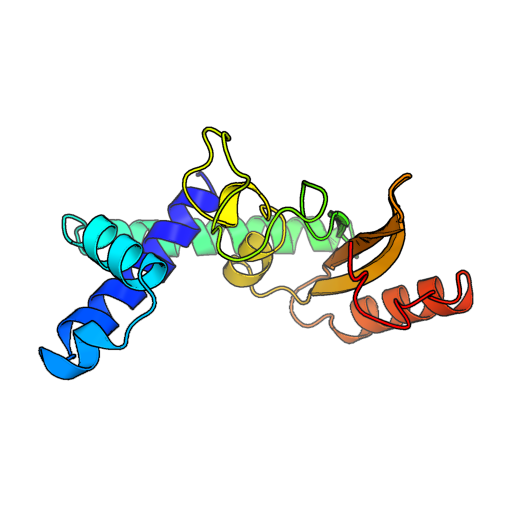ssible surface area (backbone atoms only — not comparable to full-atom values): 9654 Å² total; per-residue (Å²): 137,55,71,66,61,33,47,46,48,54,54,18,43,48,35,27,55,58,56,69,75,48,52,77,71,59,59,74,73,52,58,67,66,54,51,50,37,14,58,71,33,64,86,64,54,74,69,55,46,56,48,26,52,53,50,37,51,53,53,25,54,53,50,55,54,48,31,75,80,43,64,62,48,80,44,53,45,44,79,63,77,90,69,72,83,100,52,75,44,62,89,93,54,92,63,87,46,51,62,71,50,34,62,62,50,60,62,35,67,60,47,58,31,38,66,49,78,42,73,74,53,58,48,97,87,69,44,80,37,42,32,24,39,32,24,35,68,88,33,48,68,59,38,52,51,51,53,48,53,49,36,71,78,46,70,71,85,74,85,90,65,83,78,91,120